Protein AF-A0A816MFI5-F1 (afdb_monomer_lite)

Structure (mmCIF, N/CA/C/O backbone):
data_AF-A0A816MFI5-F1
#
_entry.id   AF-A0A816MFI5-F1
#
loop_
_atom_site.group_PDB
_atom_site.id
_atom_site.type_symbol
_atom_site.label_atom_id
_atom_site.label_alt_id
_atom_site.label_comp_id
_atom_site.label_asym_id
_atom_site.label_entity_id
_atom_site.label_seq_id
_atom_site.pdbx_PDB_ins_code
_atom_site.Cartn_x
_atom_site.Cartn_y
_atom_site.Cartn_z
_atom_site.occupancy
_atom_site.B_iso_or_equiv
_atom_site.auth_seq_id
_atom_site.auth_comp_id
_atom_site.auth_asym_id
_atom_site.auth_atom_id
_atom_site.pdbx_PDB_model_num
ATOM 1 N N . MET A 1 1 ? 90.403 0.357 -4.038 1.00 41.12 1 MET A N 1
ATOM 2 C CA . MET A 1 1 ? 90.218 0.266 -2.574 1.00 41.12 1 MET A CA 1
ATOM 3 C C . MET A 1 1 ? 88.730 0.112 -2.275 1.00 41.12 1 MET A C 1
ATOM 5 O O . MET A 1 1 ? 87.954 0.895 -2.793 1.00 41.12 1 MET A O 1
ATOM 9 N N . LYS A 1 2 ? 88.390 -0.950 -1.530 1.00 40.03 2 LYS A N 1
ATOM 10 C CA . LYS A 1 2 ? 87.301 -1.154 -0.547 1.00 40.03 2 LYS A CA 1
ATOM 11 C C . LYS A 1 2 ? 86.037 -0.260 -0.597 1.00 40.03 2 LYS A C 1
ATOM 13 O O . LYS A 1 2 ? 86.118 0.941 -0.375 1.00 40.03 2 LYS A O 1
ATOM 18 N N . SER A 1 3 ? 84.874 -0.899 -0.757 1.00 42.81 3 SER A N 1
ATOM 19 C CA . SER A 1 3 ? 83.528 -0.357 -0.488 1.00 42.81 3 SER A CA 1
ATOM 20 C C . SER A 1 3 ? 83.322 -0.038 1.005 1.00 42.81 3 SER A C 1
ATOM 22 O O . SER A 1 3 ? 83.991 -0.637 1.854 1.00 42.81 3 SER A O 1
ATOM 24 N N . PRO A 1 4 ? 82.343 0.824 1.339 1.00 47.81 4 PRO A N 1
ATOM 25 C CA . PRO A 1 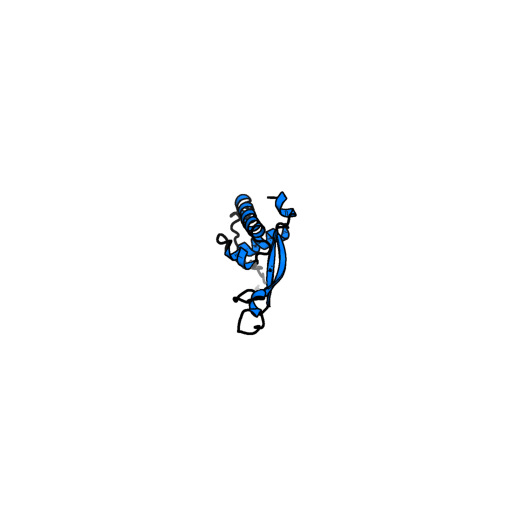4 ? 81.176 0.277 2.033 1.00 47.81 4 PRO A CA 1
ATOM 26 C C . PRO A 1 4 ? 79.827 0.852 1.567 1.00 47.81 4 PRO A C 1
ATOM 28 O O . PRO A 1 4 ? 79.667 2.027 1.256 1.00 47.81 4 PRO A O 1
ATOM 31 N N . SER A 1 5 ? 78.857 -0.053 1.558 1.00 45.56 5 SER A N 1
ATOM 32 C CA . SER A 1 5 ? 77.404 0.118 1.541 1.00 45.56 5 SER A CA 1
ATOM 33 C C . SER A 1 5 ? 76.856 0.608 2.889 1.00 45.56 5 SER A C 1
ATOM 35 O O . SER A 1 5 ? 77.479 0.289 3.900 1.00 45.56 5 SER A O 1
ATOM 37 N N . VAL A 1 6 ? 75.689 1.288 2.869 1.00 35.16 6 VAL A N 1
ATOM 38 C CA . VAL A 1 6 ? 74.643 1.518 3.922 1.00 35.16 6 VAL A CA 1
ATOM 39 C C . VAL A 1 6 ? 73.904 2.827 3.535 1.00 35.16 6 VAL A C 1
ATOM 41 O O . VAL A 1 6 ? 74.581 3.775 3.166 1.00 35.16 6 VAL A O 1
ATOM 44 N N . THR A 1 7 ? 72.582 3.057 3.563 1.00 38.12 7 THR A N 1
ATOM 45 C CA . THR A 1 7 ? 71.357 2.300 3.890 1.00 38.12 7 THR A CA 1
ATOM 46 C C . THR A 1 7 ? 70.132 3.145 3.465 1.00 38.12 7 THR A C 1
ATOM 48 O O . THR A 1 7 ? 70.230 4.361 3.345 1.00 38.12 7 THR A O 1
ATOM 51 N N . PHE A 1 8 ? 68.978 2.479 3.338 1.00 38.38 8 PHE A N 1
ATOM 52 C CA . PHE A 1 8 ? 67.601 2.987 3.482 1.00 38.38 8 PHE A CA 1
ATOM 53 C C . PHE A 1 8 ? 66.984 3.883 2.393 1.00 38.38 8 PHE A C 1
ATOM 55 O O . PHE A 1 8 ? 67.124 5.100 2.376 1.00 38.38 8 PHE A O 1
ATOM 62 N N . GLY A 1 9 ? 66.120 3.261 1.592 1.00 32.56 9 GLY A N 1
ATOM 63 C CA . GLY A 1 9 ? 64.995 3.909 0.925 1.00 32.56 9 GLY A CA 1
ATOM 64 C C . GLY A 1 9 ? 63.811 2.952 0.966 1.00 32.56 9 GLY A C 1
ATOM 65 O O . GLY A 1 9 ? 63.650 2.118 0.081 1.00 32.56 9 GLY A O 1
ATOM 66 N N . MET A 1 10 ? 63.045 3.008 2.053 1.00 39.44 10 MET A N 1
ATOM 67 C CA . MET A 1 10 ? 61.858 2.191 2.293 1.00 39.44 10 MET A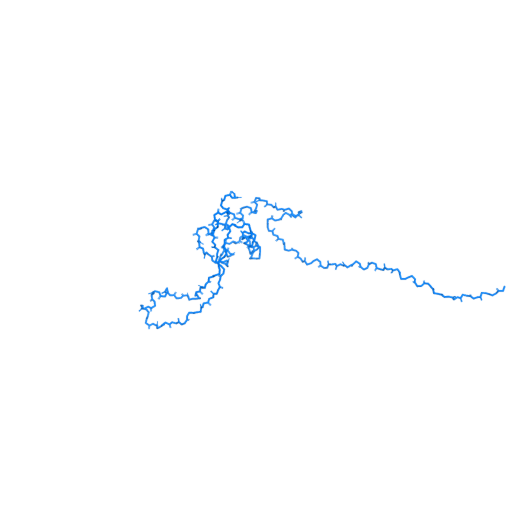 CA 1
ATOM 68 C C . MET A 1 10 ? 60.782 2.569 1.264 1.00 39.44 10 MET A C 1
ATOM 70 O O . MET A 1 10 ? 60.054 3.539 1.455 1.00 39.44 10 MET A O 1
ATOM 74 N N . SER A 1 11 ? 60.697 1.840 0.148 1.00 37.25 11 SER A N 1
ATOM 75 C CA . SER A 1 11 ? 59.515 1.905 -0.715 1.00 37.25 11 SER A CA 1
ATOM 76 C C . SER A 1 11 ? 58.395 1.144 -0.024 1.00 37.25 11 SER A C 1
ATOM 78 O O . SER A 1 11 ? 58.277 -0.071 -0.159 1.00 37.25 11 SER A O 1
ATOM 80 N N . PHE A 1 12 ? 57.563 1.866 0.726 1.00 39.75 12 PHE A N 1
ATOM 81 C CA . PHE A 1 12 ? 56.198 1.420 0.949 1.00 39.75 12 PHE A CA 1
ATOM 82 C C . PHE A 1 12 ? 55.486 1.515 -0.395 1.00 39.75 12 PHE A C 1
ATOM 84 O O . PHE A 1 12 ? 54.975 2.568 -0.774 1.00 39.75 12 PHE A O 1
ATOM 91 N N . GLY A 1 13 ? 55.499 0.407 -1.137 1.00 36.47 13 GLY A N 1
ATOM 92 C CA . GLY A 1 13 ? 54.465 0.155 -2.122 1.00 36.47 13 GLY A CA 1
ATOM 93 C C . GLY A 1 13 ? 53.145 0.278 -1.380 1.00 36.47 13 GLY A C 1
ATOM 94 O O . GLY A 1 13 ? 52.834 -0.550 -0.527 1.00 36.47 13 GLY A O 1
ATOM 95 N N . GLY A 1 14 ? 52.441 1.381 -1.624 1.00 40.47 14 GLY A N 1
ATOM 96 C CA . GLY A 1 14 ? 51.092 1.571 -1.139 1.00 40.47 14 GLY A CA 1
ATOM 97 C C . GLY A 1 14 ? 50.253 0.455 -1.727 1.00 40.47 14 GLY A C 1
ATOM 98 O O . GLY A 1 14 ? 49.821 0.539 -2.874 1.00 40.47 14 GLY A O 1
ATOM 99 N N . GLU A 1 15 ? 50.050 -0.604 -0.945 1.00 42.19 15 GLU A N 1
ATOM 100 C CA . GLU A 1 15 ? 48.909 -1.478 -1.120 1.00 42.19 15 GLU A CA 1
ATOM 101 C C . GLU A 1 15 ? 47.698 -0.553 -1.117 1.00 42.19 15 GLU A C 1
ATOM 103 O O . GLU A 1 15 ? 47.294 -0.016 -0.082 1.00 42.19 15 GLU A O 1
ATOM 108 N N . THR A 1 16 ? 47.149 -0.315 -2.306 1.00 46.28 16 THR A N 1
ATOM 109 C CA . THR A 1 16 ? 45.778 0.149 -2.428 1.00 46.28 16 THR A CA 1
ATOM 110 C C . THR A 1 16 ? 44.960 -0.985 -1.850 1.00 46.28 16 THR A C 1
ATOM 112 O O . THR A 1 16 ? 44.673 -1.973 -2.521 1.00 46.28 16 THR A O 1
ATOM 115 N N . LYS A 1 17 ? 44.699 -0.891 -0.546 1.00 51.22 17 LYS A N 1
ATOM 116 C CA . LYS A 1 17 ? 43.737 -1.736 0.132 1.00 51.22 17 LYS A CA 1
ATOM 117 C C . LYS A 1 17 ? 42.417 -1.353 -0.492 1.00 51.22 17 LYS A C 1
ATOM 119 O O . LYS A 1 17 ? 41.826 -0.339 -0.130 1.00 51.22 17 LYS A O 1
ATOM 124 N N . GLU A 1 18 ? 42.054 -2.111 -1.518 1.00 52.88 18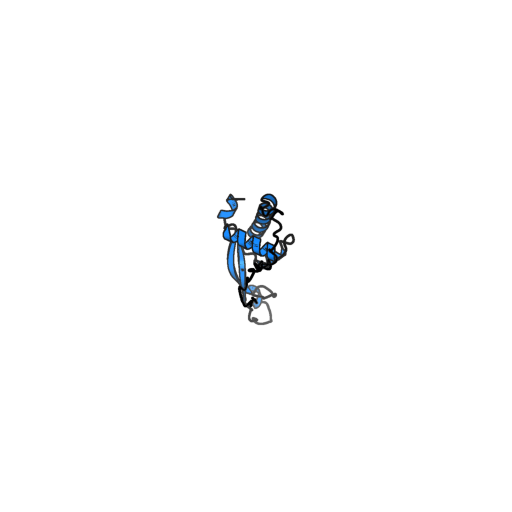 GLU A N 1
ATOM 125 C CA . GLU A 1 18 ? 40.717 -2.166 -2.060 1.00 52.88 18 GLU A CA 1
ATOM 126 C C . GLU A 1 18 ? 39.820 -2.413 -0.852 1.00 52.88 18 GLU A C 1
ATOM 128 O O . GLU A 1 18 ? 39.752 -3.514 -0.299 1.00 52.88 18 GLU A O 1
ATOM 133 N N . SER A 1 19 ? 39.242 -1.326 -0.342 1.00 50.72 19 SER A N 1
ATOM 134 C CA . SER A 1 19 ? 38.212 -1.391 0.665 1.00 50.72 19 SER A CA 1
ATOM 135 C C . SER A 1 19 ? 37.064 -2.075 -0.043 1.00 50.72 19 SER A C 1
ATOM 137 O O . SER A 1 19 ? 36.287 -1.466 -0.777 1.00 50.72 19 SER A O 1
ATOM 139 N N . THR A 1 20 ? 37.019 -3.395 0.110 1.00 50.09 20 THR A N 1
ATOM 140 C CA . THR A 1 20 ? 35.853 -4.180 -0.240 1.00 50.09 20 THR A CA 1
ATOM 141 C C . THR A 1 20 ? 34.767 -3.653 0.681 1.00 50.09 20 THR A C 1
ATOM 143 O O . THR A 1 20 ? 34.649 -4.056 1.834 1.00 50.09 20 THR A O 1
ATOM 146 N N . CYS A 1 21 ? 34.063 -2.628 0.204 1.00 58.53 21 CYS A N 1
ATOM 147 C CA . CYS A 1 21 ? 32.823 -2.157 0.769 1.00 58.53 21 CYS A CA 1
ATOM 148 C C . CYS A 1 21 ? 31.929 -3.383 0.721 1.00 58.53 21 CYS A C 1
ATOM 150 O O . CYS A 1 21 ? 31.498 -3.783 -0.363 1.00 58.53 21 CYS A O 1
ATOM 152 N N . GLU A 1 22 ? 31.781 -4.048 1.866 1.00 60.50 22 GLU A N 1
ATOM 153 C CA . GLU A 1 22 ? 30.823 -5.121 2.055 1.00 60.50 22 GLU A CA 1
ATOM 154 C C . GLU A 1 22 ? 29.478 -4.565 1.593 1.00 60.50 22 GLU A C 1
ATOM 156 O O . GLU A 1 22 ? 28.829 -3.782 2.288 1.00 60.50 22 GLU A O 1
ATOM 161 N N . LYS A 1 23 ? 29.112 -4.872 0.344 1.00 66.19 23 LYS A N 1
ATOM 162 C CA . LYS A 1 23 ? 27.850 -4.443 -0.235 1.00 66.19 23 LYS A CA 1
ATOM 163 C C . LYS A 1 23 ? 26.795 -5.169 0.571 1.00 66.19 23 LYS A C 1
ATOM 165 O O . LYS A 1 23 ? 26.594 -6.370 0.394 1.00 66.19 23 LYS A O 1
ATOM 170 N N . SER A 1 24 ? 26.164 -4.441 1.487 1.00 64.12 24 SER A N 1
ATOM 171 C CA . SER A 1 24 ? 24.983 -4.929 2.174 1.00 64.12 24 SER A CA 1
ATOM 172 C C . SER A 1 24 ? 24.009 -5.453 1.112 1.00 64.12 24 SER A C 1
ATOM 174 O O . SER A 1 24 ? 23.872 -4.834 0.049 1.00 64.12 24 SER A O 1
ATOM 176 N N . PRO A 1 25 ? 23.387 -6.624 1.328 1.00 71.12 25 PRO A N 1
ATOM 177 C CA . PRO A 1 25 ? 22.481 -7.192 0.345 1.00 71.12 25 PRO A CA 1
ATOM 178 C C . PRO A 1 25 ? 21.364 -6.183 0.071 1.00 71.12 25 PRO A C 1
ATOM 180 O O . PRO A 1 25 ? 20.579 -5.842 0.957 1.00 71.12 25 PRO A O 1
ATOM 183 N N . VAL A 1 26 ? 21.337 -5.659 -1.155 1.00 70.31 26 VAL A N 1
ATOM 184 C CA . VAL A 1 26 ? 20.335 -4.679 -1.569 1.00 70.31 26 VAL A CA 1
ATOM 185 C C . VAL A 1 26 ? 19.001 -5.415 -1.711 1.00 70.31 26 VAL A C 1
ATOM 187 O O . VAL A 1 26 ? 18.953 -6.441 -2.394 1.00 70.31 26 VAL A O 1
ATOM 190 N N . PRO A 1 27 ? 17.913 -4.930 -1.088 1.00 75.81 27 PRO A N 1
ATOM 191 C CA . PRO A 1 27 ? 16.602 -5.541 -1.248 1.00 75.81 27 PRO A CA 1
ATOM 192 C C . PRO A 1 27 ? 16.181 -5.549 -2.722 1.00 75.81 27 PRO A C 1
ATOM 194 O O . PRO A 1 27 ? 16.133 -4.499 -3.363 1.00 75.81 27 PRO A O 1
ATOM 197 N N . ILE A 1 28 ? 15.850 -6.730 -3.249 1.00 85.19 28 ILE A N 1
ATOM 198 C CA . ILE A 1 28 ? 15.293 -6.884 -4.596 1.00 85.19 28 ILE A CA 1
ATOM 199 C C . ILE A 1 28 ? 13.779 -6.693 -4.503 1.00 85.19 28 ILE A C 1
ATOM 201 O O . ILE A 1 28 ? 13.100 -7.396 -3.750 1.00 85.19 28 ILE A O 1
ATOM 205 N N . TYR A 1 29 ? 13.244 -5.743 -5.267 1.00 92.62 29 TYR A N 1
ATOM 206 C CA . TYR A 1 29 ? 11.804 -5.516 -5.350 1.00 92.62 29 TYR A CA 1
ATOM 207 C C . TYR A 1 29 ? 11.215 -6.197 -6.593 1.00 92.62 29 TYR A C 1
ATOM 209 O O . TYR A 1 29 ? 11.813 -6.093 -7.662 1.00 92.62 29 TYR A O 1
ATOM 217 N N . PRO A 1 30 ? 10.024 -6.825 -6.510 1.00 93.00 30 PRO A N 1
ATOM 218 C CA . PRO A 1 30 ? 9.428 -7.553 -7.640 1.00 93.00 30 PRO A CA 1
ATOM 219 C C . PRO A 1 30 ? 9.123 -6.713 -8.889 1.00 93.00 30 PRO A C 1
ATOM 221 O O . PRO A 1 30 ? 8.922 -7.261 -9.966 1.00 93.00 30 PRO A O 1
ATOM 224 N N . TRP A 1 31 ? 9.067 -5.386 -8.755 1.00 95.19 31 TRP A N 1
ATOM 225 C CA . TRP A 1 31 ? 8.842 -4.447 -9.857 1.00 95.19 31 TRP A CA 1
ATOM 226 C C . TRP A 1 31 ? 10.137 -3.841 -10.421 1.00 95.19 31 TRP A C 1
ATOM 228 O O . TRP A 1 31 ? 10.071 -2.892 -11.201 1.00 95.19 31 TRP A O 1
ATOM 238 N N . VAL A 1 32 ? 11.308 -4.345 -10.024 1.00 94.75 32 VAL A N 1
ATOM 239 C CA . VAL A 1 32 ? 12.618 -3.895 -10.514 1.00 94.75 32 VAL A CA 1
ATOM 240 C C . VAL A 1 32 ? 13.235 -4.992 -11.384 1.00 94.75 32 VAL A C 1
ATOM 242 O O . VAL A 1 32 ? 13.316 -6.149 -10.977 1.00 94.75 32 VAL A O 1
ATOM 245 N N . ASN A 1 33 ? 13.646 -4.626 -12.596 1.00 94.31 33 ASN A N 1
ATOM 246 C CA . ASN A 1 33 ? 14.314 -5.507 -13.549 1.00 94.31 33 ASN A CA 1
ATOM 247 C C . ASN A 1 33 ? 15.773 -5.776 -13.136 1.00 94.31 33 ASN A C 1
ATOM 249 O O . ASN A 1 33 ? 16.339 -5.089 -12.286 1.00 94.31 33 ASN A O 1
ATOM 253 N N . ALA A 1 34 ? 16.414 -6.757 -13.779 1.00 90.75 34 ALA A N 1
ATOM 254 C CA . ALA A 1 34 ? 17.803 -7.130 -13.490 1.00 90.75 34 ALA A CA 1
ATOM 255 C C . ALA A 1 34 ? 18.821 -6.004 -13.762 1.00 90.75 34 ALA A C 1
ATOM 257 O O . ALA A 1 34 ? 19.880 -5.970 -13.142 1.00 90.75 34 ALA A O 1
ATOM 258 N N . ASP A 1 35 ? 18.495 -5.078 -14.665 1.00 91.94 35 ASP A N 1
ATOM 259 C CA . ASP A 1 35 ? 19.295 -3.889 -14.980 1.00 91.94 35 ASP A CA 1
ATOM 260 C C . ASP A 1 35 ? 19.026 -2.704 -14.029 1.00 91.94 35 ASP A C 1
ATOM 262 O O . ASP A 1 35 ? 19.611 -1.635 -14.187 1.00 91.94 35 ASP A O 1
ATOM 266 N N . GLY A 1 36 ? 18.139 -2.878 -13.041 1.00 90.62 36 GLY A N 1
ATOM 267 C CA . GLY A 1 36 ? 17.737 -1.845 -12.088 1.00 90.62 36 GLY A CA 1
ATOM 268 C C . GLY A 1 36 ? 16.617 -0.922 -12.578 1.00 90.62 36 GLY A C 1
ATOM 269 O O . GLY A 1 36 ? 16.169 -0.064 -11.816 1.00 90.62 36 GLY A O 1
ATOM 270 N N . SER A 1 37 ? 16.130 -1.086 -13.812 1.00 94.25 37 SER A N 1
ATOM 271 C CA . SER A 1 37 ? 14.993 -0.312 -14.320 1.00 94.25 37 SER A CA 1
ATOM 272 C C . SER A 1 37 ? 13.671 -0.745 -13.669 1.00 94.25 37 SER A C 1
ATOM 274 O O . SER A 1 37 ? 13.520 -1.877 -13.207 1.00 94.25 37 SER A O 1
ATOM 276 N N . ILE A 1 38 ? 12.683 0.154 -13.621 1.00 94.88 38 ILE A N 1
ATOM 277 C CA . ILE A 1 38 ? 11.351 -0.169 -13.089 1.00 94.88 38 ILE A CA 1
ATOM 278 C C . ILE A 1 38 ? 10.517 -0.840 -14.180 1.00 94.88 38 ILE A C 1
ATOM 280 O O . ILE A 1 38 ? 10.277 -0.267 -15.244 1.00 94.88 38 ILE A O 1
ATOM 284 N N . ASN A 1 39 ? 9.986 -2.023 -13.883 1.00 96.69 39 ASN A N 1
ATOM 285 C CA . ASN A 1 39 ? 8.942 -2.633 -14.686 1.00 96.69 39 ASN A CA 1
ATOM 286 C C . ASN A 1 39 ? 7.607 -1.930 -14.408 1.00 96.69 39 ASN A C 1
ATOM 288 O O . ASN A 1 39 ? 6.891 -2.264 -13.461 1.00 96.69 39 ASN A O 1
ATOM 292 N N . LYS A 1 40 ? 7.271 -0.949 -15.252 1.00 95.31 40 LYS A N 1
ATOM 293 C CA . LYS A 1 40 ? 6.067 -0.121 -15.093 1.00 95.31 40 LYS A CA 1
ATOM 294 C C . LYS A 1 40 ? 4.773 -0.940 -15.076 1.00 95.31 40 LYS A C 1
ATOM 296 O O . LYS A 1 40 ? 3.870 -0.622 -14.316 1.00 95.31 40 LYS A O 1
ATOM 301 N N . VAL A 1 41 ? 4.687 -2.015 -15.863 1.00 96.00 41 VAL A N 1
ATOM 302 C CA . VAL A 1 41 ? 3.482 -2.862 -15.922 1.00 96.00 41 VAL A CA 1
ATOM 303 C C . VAL A 1 41 ? 3.241 -3.551 -14.579 1.00 96.00 41 VAL A C 1
ATOM 305 O O . VAL A 1 41 ? 2.129 -3.502 -14.052 1.00 96.00 41 VAL A O 1
ATOM 308 N N . VAL A 1 42 ? 4.288 -4.150 -14.003 1.00 96.38 42 VAL A N 1
ATOM 309 C CA . VAL A 1 42 ? 4.209 -4.804 -12.688 1.00 96.38 42 VAL A CA 1
ATOM 310 C C . VAL A 1 42 ? 3.948 -3.774 -11.594 1.00 96.38 42 VAL A C 1
ATOM 312 O O . VAL A 1 42 ? 3.058 -3.975 -10.769 1.00 96.38 42 VAL A O 1
ATOM 315 N N . PHE A 1 43 ? 4.679 -2.656 -11.605 1.00 96.00 43 PHE A N 1
ATOM 316 C CA . PHE A 1 43 ? 4.515 -1.589 -10.621 1.00 96.00 43 PHE A CA 1
ATOM 317 C C . PHE A 1 43 ? 3.087 -1.031 -10.614 1.00 96.00 43 PHE A C 1
ATOM 319 O O . PHE A 1 43 ? 2.423 -1.068 -9.579 1.00 96.00 43 PHE A O 1
ATOM 326 N N . ASP A 1 44 ? 2.572 -0.600 -11.768 1.00 95.12 44 ASP A N 1
ATOM 327 C CA . ASP A 1 44 ? 1.224 -0.037 -11.874 1.00 95.12 44 ASP A CA 1
ATOM 328 C C . ASP A 1 44 ? 0.153 -1.073 -11.491 1.00 95.12 44 ASP A C 1
ATOM 330 O O . ASP A 1 44 ? -0.847 -0.735 -10.859 1.00 95.12 44 ASP A O 1
ATOM 334 N N . GLY A 1 45 ? 0.346 -2.349 -11.847 1.00 96.06 45 GLY A N 1
ATOM 335 C CA . GLY A 1 45 ? -0.553 -3.436 -11.451 1.00 96.06 45 GLY A CA 1
ATOM 336 C C . GLY A 1 45 ? -0.645 -3.601 -9.931 1.00 96.06 45 GLY A C 1
ATOM 337 O O . GLY A 1 45 ? -1.745 -3.703 -9.380 1.00 96.06 45 GLY A O 1
ATOM 338 N N . LEU A 1 46 ? 0.498 -3.558 -9.241 1.00 96.94 46 LEU A N 1
ATOM 339 C CA . LEU A 1 46 ? 0.557 -3.611 -7.780 1.00 96.94 46 LEU A CA 1
ATOM 340 C C . LEU A 1 46 ? -0.086 -2.373 -7.140 1.00 96.94 46 LEU A C 1
ATOM 342 O O . LEU A 1 46 ? -0.879 -2.516 -6.209 1.00 96.94 46 LEU A O 1
ATOM 346 N N . VAL A 1 47 ? 0.193 -1.174 -7.666 1.00 96.06 47 VAL A N 1
ATOM 347 C CA . VAL A 1 47 ? -0.410 0.079 -7.183 1.00 96.06 47 VAL A CA 1
ATOM 348 C C . VAL A 1 47 ? -1.932 0.040 -7.323 1.00 96.06 47 VAL A C 1
ATOM 350 O O . VAL A 1 47 ? -2.636 0.333 -6.356 1.00 96.06 47 VAL A O 1
ATOM 353 N N . ARG A 1 48 ? -2.462 -0.377 -8.483 1.00 95.38 48 ARG A N 1
ATOM 354 C CA . ARG A 1 48 ? -3.915 -0.500 -8.704 1.00 95.38 48 ARG A CA 1
ATOM 355 C C . ARG A 1 48 ? -4.557 -1.504 -7.750 1.00 95.38 48 ARG A C 1
ATOM 357 O O . ARG A 1 48 ? -5.623 -1.209 -7.215 1.00 95.38 48 ARG A O 1
ATOM 364 N N . ARG A 1 49 ? -3.916 -2.653 -7.495 1.00 95.94 49 ARG A N 1
ATOM 365 C CA . ARG A 1 49 ? -4.424 -3.651 -6.537 1.00 95.94 49 ARG A CA 1
ATOM 366 C C . ARG A 1 49 ? -4.526 -3.065 -5.131 1.00 95.94 49 ARG A C 1
ATOM 368 O O . ARG A 1 49 ? -5.596 -3.118 -4.534 1.00 95.94 49 ARG A O 1
ATOM 375 N N . VAL A 1 50 ? -3.447 -2.465 -4.627 1.00 96.12 50 VAL A N 1
ATOM 376 C CA . VAL A 1 50 ? -3.436 -1.845 -3.294 1.00 96.12 50 VAL A CA 1
ATOM 377 C C . VAL A 1 50 ? -4.467 -0.724 -3.203 1.00 96.12 50 VAL A C 1
ATOM 379 O O . VAL A 1 50 ? -5.252 -0.684 -2.255 1.00 96.12 50 VAL A O 1
ATOM 382 N N . LEU A 1 51 ? -4.490 0.181 -4.185 1.00 95.44 51 LEU A N 1
ATOM 383 C CA . LEU A 1 51 ? -5.415 1.308 -4.184 1.00 95.44 51 LEU A CA 1
ATOM 384 C C . LEU A 1 51 ? -6.870 0.828 -4.216 1.00 95.44 51 LEU A C 1
ATOM 386 O O . LEU A 1 51 ? -7.685 1.333 -3.449 1.00 95.44 51 LEU A O 1
ATOM 390 N N . GLY A 1 52 ? -7.177 -0.184 -5.031 1.00 94.88 52 GLY A N 1
ATOM 391 C CA . GLY A 1 52 ? -8.489 -0.826 -5.074 1.00 94.88 52 GLY A CA 1
ATOM 392 C C . GLY A 1 52 ? -8.911 -1.384 -3.713 1.00 94.88 52 GLY A C 1
ATOM 393 O O . GLY A 1 52 ? -10.016 -1.094 -3.257 1.00 94.88 52 GLY A O 1
ATOM 394 N N . THR A 1 53 ? -8.019 -2.093 -3.016 1.00 96.25 53 THR A N 1
ATOM 395 C CA . THR A 1 53 ? -8.277 -2.608 -1.659 1.00 96.25 53 THR A CA 1
ATOM 396 C C . THR A 1 53 ? -8.580 -1.485 -0.666 1.00 96.25 53 THR A C 1
ATOM 398 O O . THR A 1 53 ? -9.546 -1.578 0.093 1.00 96.25 53 THR A O 1
ATOM 401 N N . VAL A 1 54 ? -7.790 -0.406 -0.687 1.00 96.44 54 VAL A N 1
ATOM 402 C CA . VAL A 1 54 ? -7.982 0.760 0.193 1.00 96.44 54 VAL A CA 1
ATOM 403 C C . VAL A 1 54 ? -9.282 1.502 -0.128 1.00 96.44 54 VAL A C 1
ATOM 405 O O . VAL A 1 54 ? -9.946 2.000 0.778 1.00 96.44 54 VAL A O 1
ATOM 408 N N . MET A 1 55 ? -9.670 1.584 -1.402 1.00 94.94 55 MET A N 1
ATOM 409 C CA . MET A 1 55 ? -10.931 2.205 -1.816 1.00 94.94 55 MET A CA 1
ATOM 410 C C . MET A 1 55 ? -12.151 1.389 -1.382 1.00 94.94 55 MET A C 1
ATOM 412 O O . MET A 1 55 ? -13.153 1.972 -0.979 1.00 94.94 55 MET A O 1
ATOM 416 N N . GLN A 1 56 ? -12.066 0.058 -1.440 1.00 95.38 56 GLN A N 1
ATOM 417 C CA . GLN A 1 56 ? -13.131 -0.836 -0.973 1.00 95.38 56 GLN A CA 1
ATOM 418 C C . GLN A 1 56 ? -13.234 -0.868 0.557 1.00 95.38 56 GLN A C 1
ATOM 420 O O . GLN A 1 56 ? -14.322 -1.065 1.089 1.00 95.38 56 GLN A O 1
ATOM 425 N N . ASN A 1 57 ? -12.122 -0.631 1.261 1.00 96.31 57 ASN A N 1
ATOM 426 C CA . ASN A 1 57 ? -12.043 -0.659 2.720 1.00 96.31 57 ASN A CA 1
ATOM 427 C C . ASN A 1 57 ? -11.397 0.634 3.255 1.00 96.31 57 ASN A C 1
ATOM 429 O O . ASN A 1 57 ? -10.231 0.623 3.663 1.00 96.31 57 ASN A O 1
ATOM 433 N N . PRO A 1 58 ? -12.112 1.776 3.253 1.00 94.81 58 PRO A N 1
ATOM 434 C CA . PRO A 1 58 ? -11.553 3.036 3.728 1.00 94.81 58 PRO A CA 1
ATOM 435 C C . PRO A 1 58 ? -11.108 2.938 5.188 1.00 94.81 58 PRO A C 1
ATOM 437 O O . PRO A 1 58 ? -11.885 2.560 6.063 1.00 94.81 58 PRO A O 1
ATOM 440 N N . GLY A 1 59 ? -9.860 3.314 5.467 1.00 95.00 59 GLY A N 1
ATOM 441 C CA . GLY A 1 59 ? -9.297 3.191 6.806 1.00 95.00 59 GLY A CA 1
ATOM 442 C C . GLY A 1 59 ? -8.896 1.763 7.164 1.00 95.00 59 GLY A C 1
ATOM 443 O O . GLY A 1 59 ? -8.828 1.445 8.345 1.00 95.00 59 GLY A O 1
ATOM 444 N N . ILE A 1 60 ? -8.622 0.897 6.191 1.00 95.94 60 ILE A N 1
ATOM 445 C CA . ILE A 1 60 ? -7.977 -0.395 6.442 1.00 95.94 60 ILE A CA 1
ATOM 446 C C . ILE A 1 60 ? -6.580 -0.184 7.075 1.00 95.94 60 ILE A C 1
ATOM 448 O O . ILE A 1 60 ? -5.847 0.723 6.651 1.00 95.94 60 ILE A O 1
ATOM 452 N N . PRO A 1 61 ? -6.197 -0.949 8.117 1.00 95.56 61 PRO A N 1
ATOM 453 C CA . PRO A 1 61 ? -4.879 -0.815 8.730 1.00 95.56 61 PRO A CA 1
ATOM 454 C C . PRO A 1 61 ? -3.775 -1.375 7.823 1.00 95.56 61 PRO A C 1
ATOM 456 O O . PRO A 1 61 ? -3.995 -2.319 7.068 1.00 95.56 61 PRO A O 1
ATOM 459 N N . GLU A 1 62 ? -2.572 -0.806 7.923 1.00 96.06 62 GLU A N 1
ATOM 460 C CA . GLU A 1 62 ? -1.409 -1.170 7.097 1.00 96.06 62 GLU A CA 1
ATOM 461 C C . GLU A 1 62 ? -1.106 -2.674 7.132 1.00 96.06 62 GLU A C 1
ATOM 463 O O . GLU A 1 62 ? -0.919 -3.289 6.083 1.00 96.06 62 GLU A O 1
ATOM 468 N N . ASP A 1 63 ? -1.134 -3.272 8.325 1.00 94.56 63 ASP A N 1
ATOM 469 C CA . ASP A 1 63 ? -0.876 -4.702 8.521 1.00 94.56 63 ASP A CA 1
ATOM 470 C C . ASP A 1 63 ? -1.886 -5.585 7.774 1.00 94.56 63 ASP A C 1
ATOM 472 O O . ASP A 1 63 ? -1.517 -6.623 7.232 1.00 94.56 63 ASP A O 1
ATOM 476 N N . GLU A 1 64 ? -3.148 -5.156 7.685 1.00 95.50 64 GLU A N 1
ATOM 477 C CA . GLU A 1 64 ? -4.181 -5.909 6.970 1.00 95.50 64 GLU A CA 1
ATOM 478 C C . GLU A 1 64 ? -3.981 -5.828 5.455 1.00 95.50 64 GLU A C 1
ATOM 480 O O . GLU A 1 64 ? -4.122 -6.831 4.760 1.00 95.50 64 GLU A O 1
ATOM 485 N N . ILE A 1 65 ? -3.562 -4.671 4.928 1.00 96.56 65 ILE A N 1
ATOM 486 C CA . ILE A 1 65 ? -3.178 -4.572 3.511 1.00 96.56 65 ILE A CA 1
ATOM 487 C C . ILE A 1 65 ? -2.010 -5.510 3.213 1.00 96.56 65 ILE A C 1
ATOM 489 O O . ILE A 1 65 ? -2.032 -6.198 2.196 1.00 96.56 65 ILE A O 1
ATOM 493 N N . ILE A 1 66 ? -1.000 -5.541 4.087 1.00 96.38 66 ILE A N 1
ATOM 494 C CA . ILE A 1 66 ? 0.165 -6.417 3.929 1.00 96.38 66 ILE A CA 1
ATOM 495 C C . ILE A 1 66 ? -0.267 -7.888 3.881 1.00 96.38 66 ILE A C 1
ATOM 497 O O . ILE A 1 66 ? 0.233 -8.631 3.042 1.00 96.38 66 ILE A O 1
ATOM 501 N N . ASN A 1 67 ? -1.227 -8.291 4.717 1.00 95.31 67 ASN A N 1
ATOM 502 C CA . ASN A 1 67 ? -1.775 -9.649 4.708 1.00 95.31 67 ASN A CA 1
ATOM 503 C C . ASN A 1 67 ? -2.576 -9.961 3.429 1.00 95.31 67 ASN A C 1
ATOM 505 O O . ASN A 1 67 ? -2.505 -11.077 2.921 1.00 95.31 67 ASN A O 1
ATOM 509 N N . LEU A 1 68 ? -3.317 -8.987 2.888 1.00 95.56 68 LEU A N 1
ATOM 510 C CA . LEU A 1 68 ? -4.090 -9.131 1.642 1.00 95.56 68 LEU A CA 1
ATOM 511 C C . LEU A 1 68 ? -3.221 -9.068 0.367 1.00 95.56 68 LEU A C 1
ATOM 513 O O . LEU A 1 68 ? -3.649 -9.491 -0.714 1.00 95.56 68 LEU A O 1
ATOM 517 N N . MET A 1 69 ? -2.006 -8.525 0.470 1.00 94.62 69 MET A N 1
ATOM 518 C CA . MET A 1 69 ? -1.010 -8.441 -0.604 1.00 94.62 69 MET A CA 1
ATOM 519 C C . MET A 1 69 ? -0.091 -9.670 -0.621 1.00 94.62 69 MET A 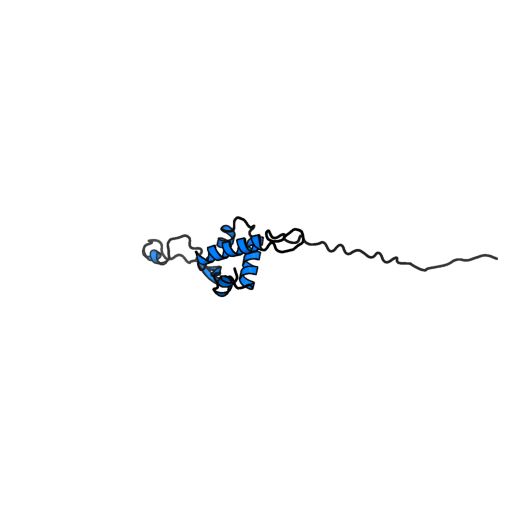C 1
ATOM 521 O O . MET A 1 69 ? 1.129 -9.544 -0.665 1.00 94.62 69 MET A O 1
ATOM 525 N N . ASP A 1 70 ? -0.694 -10.857 -0.651 1.00 89.38 70 ASP A N 1
ATOM 526 C CA . ASP A 1 70 ? -0.047 -12.179 -0.650 1.00 89.38 70 ASP A CA 1
ATOM 527 C C . ASP A 1 70 ? 1.041 -12.394 -1.723 1.00 89.38 70 ASP A C 1
ATOM 529 O O . ASP A 1 70 ? 1.976 -13.166 -1.521 1.00 89.38 70 ASP A O 1
ATOM 533 N N . VAL A 1 71 ? 0.956 -11.686 -2.852 1.00 91.12 71 VAL A N 1
ATOM 534 C CA . VAL A 1 71 ? 1.962 -11.716 -3.931 1.00 91.12 71 VAL A CA 1
ATOM 535 C C . VAL A 1 71 ? 3.285 -11.026 -3.570 1.00 91.12 71 VAL A C 1
ATOM 537 O O . VAL A 1 71 ? 4.286 -11.223 -4.259 1.00 91.12 71 VAL A O 1
ATOM 540 N N . LEU A 1 72 ? 3.307 -10.194 -2.525 1.00 93.88 72 LEU A N 1
ATOM 541 C CA . LEU A 1 72 ? 4.502 -9.510 -2.037 1.00 93.88 72 LEU A CA 1
ATOM 542 C C . LEU A 1 72 ? 4.879 -10.038 -0.656 1.00 93.88 72 LEU A C 1
ATOM 544 O O . LEU A 1 72 ? 4.034 -10.247 0.208 1.00 93.88 72 LEU A O 1
ATOM 548 N N . ASN A 1 73 ? 6.180 -10.147 -0.393 1.00 93.44 73 ASN A N 1
ATOM 549 C CA . ASN A 1 73 ? 6.612 -10.297 0.991 1.00 93.44 73 ASN A CA 1
ATOM 550 C C . ASN A 1 73 ? 6.284 -9.009 1.789 1.00 93.44 73 ASN A C 1
ATOM 552 O O . ASN A 1 73 ? 6.232 -7.914 1.208 1.00 93.44 73 ASN A O 1
ATOM 556 N N . PRO A 1 74 ? 6.143 -9.099 3.124 1.00 95.12 74 PRO A N 1
ATOM 557 C CA . PRO A 1 74 ? 5.771 -7.954 3.951 1.00 95.12 74 PRO A CA 1
ATOM 558 C C . PRO A 1 74 ? 6.678 -6.726 3.814 1.00 95.12 74 PRO A C 1
ATOM 560 O O . PRO A 1 74 ? 6.196 -5.598 3.883 1.00 95.12 74 PRO A O 1
ATOM 563 N N . GLN A 1 75 ? 7.985 -6.911 3.599 1.00 94.00 75 GLN A N 1
ATOM 564 C CA . GLN A 1 75 ? 8.925 -5.791 3.474 1.00 94.00 75 GLN A CA 1
ATOM 565 C C . GLN A 1 75 ? 8.762 -5.062 2.139 1.00 94.00 75 GLN A C 1
ATOM 567 O O . GLN A 1 75 ? 8.697 -3.834 2.105 1.00 94.00 75 GLN A O 1
ATOM 572 N N . SER A 1 76 ? 8.627 -5.805 1.039 1.00 95.06 76 SER A N 1
ATOM 573 C CA . SER A 1 76 ? 8.333 -5.231 -0.272 1.00 95.06 76 SER A CA 1
ATOM 574 C C . SER A 1 76 ? 6.965 -4.547 -0.282 1.00 95.06 76 SER A C 1
ATOM 576 O O . SER A 1 76 ? 6.847 -3.456 -0.831 1.00 95.06 76 SER A O 1
ATOM 578 N N . CYS A 1 77 ? 5.950 -5.114 0.381 1.00 96.25 77 CYS A N 1
ATOM 579 C CA . CYS A 1 77 ? 4.647 -4.461 0.503 1.00 96.25 77 CYS A CA 1
ATOM 580 C C . CYS A 1 77 ? 4.743 -3.134 1.271 1.00 96.25 77 CYS A C 1
ATOM 582 O O . CYS A 1 77 ? 4.242 -2.118 0.793 1.00 96.25 77 CYS A O 1
ATOM 584 N N . ARG A 1 78 ? 5.450 -3.095 2.411 1.00 96.06 78 ARG A N 1
ATOM 585 C CA . ARG A 1 78 ? 5.702 -1.836 3.140 1.00 96.06 78 ARG A CA 1
ATOM 586 C C . ARG A 1 78 ? 6.397 -0.802 2.266 1.00 96.06 78 ARG A C 1
ATOM 588 O O . ARG A 1 78 ? 6.010 0.365 2.284 1.00 96.06 78 ARG A O 1
ATOM 595 N N . LYS A 1 79 ? 7.382 -1.221 1.463 1.00 96.31 79 LYS A N 1
ATOM 596 C CA . LYS A 1 79 ? 8.052 -0.300 0.543 1.00 96.31 79 LYS A CA 1
ATOM 597 C C . LYS A 1 79 ? 7.097 0.255 -0.508 1.00 96.31 79 LYS A C 1
ATOM 599 O O . LYS A 1 79 ? 7.117 1.455 -0.762 1.00 96.31 79 LYS A O 1
ATOM 604 N N . LEU A 1 80 ? 6.247 -0.586 -1.092 1.00 96.75 80 LEU A N 1
ATOM 605 C CA . LEU A 1 80 ? 5.237 -0.141 -2.049 1.00 96.75 80 LEU A CA 1
ATOM 606 C C . LEU A 1 80 ? 4.278 0.879 -1.418 1.00 96.75 80 LEU A C 1
ATOM 608 O O . LEU A 1 80 ? 4.019 1.921 -2.012 1.00 96.75 80 LEU A O 1
ATOM 612 N N . LEU A 1 81 ? 3.802 0.623 -0.197 1.00 96.88 81 LEU A N 1
ATOM 613 C CA . LEU A 1 81 ? 2.931 1.548 0.536 1.00 96.88 81 LEU A CA 1
ATOM 614 C C . LEU A 1 81 ? 3.622 2.878 0.846 1.00 96.88 81 LEU A C 1
ATOM 616 O O . LEU A 1 81 ? 3.000 3.938 0.754 1.00 96.88 81 LEU A O 1
ATOM 620 N N . GLU A 1 82 ? 4.914 2.841 1.172 1.00 96.62 82 GLU A N 1
ATOM 621 C CA . GLU A 1 82 ? 5.723 4.044 1.346 1.00 96.62 82 GLU A CA 1
ATOM 622 C C . GLU A 1 82 ? 5.788 4.865 0.052 1.00 96.62 82 GLU A C 1
ATOM 624 O O . GLU A 1 82 ? 5.522 6.067 0.097 1.00 96.62 82 GLU A O 1
ATOM 629 N N . LEU A 1 83 ? 6.082 4.227 -1.087 1.00 95.75 83 LEU A N 1
ATOM 630 C CA . LEU A 1 83 ? 6.105 4.882 -2.400 1.00 95.75 83 LEU A CA 1
ATOM 631 C C . LEU A 1 83 ? 4.736 5.482 -2.737 1.00 95.75 83 LEU A C 1
ATOM 633 O O . LEU A 1 83 ? 4.638 6.661 -3.060 1.00 95.75 83 LEU A O 1
ATOM 637 N N . MET A 1 84 ? 3.658 4.720 -2.544 1.00 95.75 84 MET A N 1
ATOM 638 C CA . MET A 1 84 ? 2.296 5.188 -2.803 1.00 95.75 84 MET A CA 1
ATOM 639 C C . MET A 1 84 ? 1.889 6.379 -1.926 1.00 95.75 84 MET A C 1
ATOM 641 O O . MET A 1 84 ? 1.130 7.245 -2.363 1.00 95.75 84 MET A O 1
ATOM 645 N N . ARG A 1 85 ? 2.372 6.434 -0.680 1.00 95.19 85 ARG A N 1
ATOM 646 C CA . ARG A 1 85 ? 2.168 7.578 0.218 1.00 95.19 85 ARG A CA 1
ATOM 647 C C . ARG A 1 85 ? 2.928 8.808 -0.274 1.00 95.19 85 ARG A C 1
ATOM 649 O O . ARG A 1 85 ? 2.371 9.902 -0.233 1.00 95.19 85 ARG A O 1
ATOM 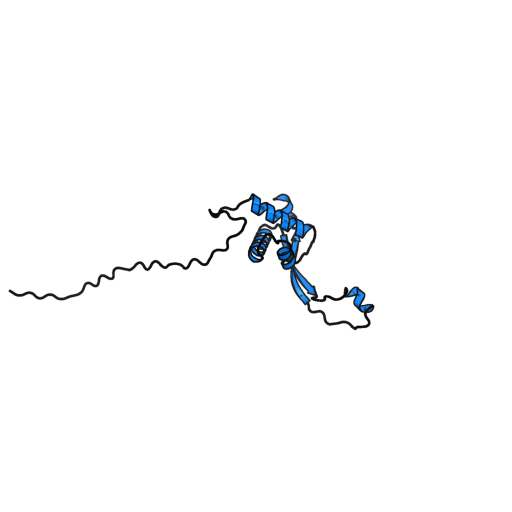656 N N . LEU A 1 86 ? 4.183 8.638 -0.694 1.00 94.75 86 LEU A N 1
ATOM 657 C CA . LEU A 1 86 ? 5.023 9.727 -1.206 1.00 94.75 86 LEU A CA 1
ATOM 658 C C . LEU A 1 86 ? 4.439 10.326 -2.489 1.00 94.75 86 LEU A C 1
ATOM 660 O O . LEU A 1 86 ? 4.308 11.544 -2.581 1.00 94.75 86 LEU A O 1
ATOM 664 N N . ASP A 1 87 ? 3.981 9.473 -3.403 1.00 92.38 87 ASP A N 1
ATOM 665 C CA . ASP A 1 87 ? 3.330 9.881 -4.654 1.00 92.38 87 ASP A CA 1
ATOM 666 C C . ASP A 1 87 ? 1.883 10.363 -4.445 1.00 92.38 87 ASP A C 1
ATOM 668 O O . ASP A 1 87 ? 1.218 10.843 -5.361 1.00 92.38 87 ASP A O 1
ATOM 672 N N . GLY A 1 88 ? 1.370 10.268 -3.215 1.00 92.94 88 GLY A N 1
ATOM 673 C CA . GLY A 1 88 ? 0.076 10.817 -2.841 1.00 92.94 88 GLY A CA 1
ATOM 674 C C . GLY A 1 88 ? -1.126 10.009 -3.324 1.00 92.94 88 GLY A C 1
ATOM 675 O O . GLY A 1 88 ? -2.228 10.560 -3.322 1.00 92.94 88 GLY A O 1
ATOM 676 N N . TYR A 1 89 ? -0.960 8.730 -3.673 1.00 93.31 89 TYR A N 1
ATOM 677 C CA . TYR A 1 89 ? -2.065 7.796 -3.937 1.00 93.31 89 TYR A CA 1
ATOM 678 C C . TYR A 1 89 ? -2.883 7.499 -2.682 1.00 93.31 89 TYR A C 1
ATOM 680 O O . TYR A 1 89 ? -4.108 7.375 -2.736 1.00 93.31 89 TYR A O 1
ATOM 688 N N . VAL A 1 90 ? -2.208 7.416 -1.535 1.00 94.81 90 VAL A N 1
ATOM 689 C CA . VAL A 1 90 ? -2.817 7.087 -0.245 1.00 94.81 90 VAL A CA 1
ATOM 690 C C . VAL A 1 90 ? -2.412 8.090 0.827 1.00 94.81 90 VAL A C 1
ATOM 692 O O . VAL A 1 90 ? -1.299 8.613 0.847 1.00 94.81 90 VAL A O 1
ATOM 695 N N . LYS A 1 91 ? -3.332 8.356 1.750 1.00 95.00 91 LYS A N 1
ATOM 696 C CA . LYS A 1 91 ? -3.100 9.113 2.979 1.00 95.00 91 LYS A CA 1
ATOM 697 C C . LYS A 1 91 ? -3.044 8.142 4.146 1.00 95.00 91 LYS A C 1
ATOM 699 O O . LYS A 1 91 ? -3.942 7.321 4.307 1.00 95.00 91 LYS A O 1
ATOM 704 N N . VAL A 1 92 ? -2.020 8.285 4.978 1.00 94.81 92 VAL A N 1
ATOM 705 C CA . VAL A 1 92 ? -1.881 7.522 6.220 1.00 94.81 92 VAL A CA 1
ATOM 706 C C . VAL A 1 92 ? -2.357 8.387 7.379 1.00 94.81 92 VAL A C 1
ATOM 708 O O . VAL A 1 92 ? -1.978 9.554 7.482 1.00 94.81 92 VAL A O 1
ATOM 711 N N . ARG A 1 93 ? -3.195 7.822 8.243 1.00 94.81 93 ARG A N 1
ATOM 712 C CA . ARG A 1 93 ? -3.618 8.427 9.506 1.00 94.81 93 ARG A CA 1
ATOM 713 C C . ARG A 1 93 ? -3.339 7.463 10.635 1.00 94.81 93 ARG A C 1
ATOM 715 O O . ARG A 1 93 ? -3.622 6.278 10.520 1.00 94.81 93 ARG A O 1
ATOM 722 N N . GLU A 1 94 ? -2.809 7.980 11.724 1.00 94.56 94 GLU A N 1
ATOM 723 C CA . GLU A 1 94 ? -2.630 7.194 12.930 1.00 94.56 94 GLU A CA 1
ATOM 724 C C . GLU A 1 94 ? -3.931 7.224 13.744 1.00 94.56 94 GLU A C 1
ATOM 726 O O . GLU A 1 94 ? -4.502 8.291 13.974 1.00 94.56 94 GLU A O 1
ATOM 731 N N . MET A 1 95 ? -4.461 6.049 14.083 1.00 92.06 95 MET A N 1
ATOM 732 C CA . MET A 1 95 ? -5.750 5.890 14.755 1.00 92.06 95 MET A CA 1
ATOM 733 C C . MET A 1 95 ? -5.627 4.920 15.924 1.00 92.06 95 MET A C 1
ATOM 735 O O . MET A 1 95 ? -4.946 3.899 15.833 1.00 92.06 95 MET A O 1
ATOM 739 N N . MET A 1 96 ? -6.324 5.233 17.016 1.00 88.50 96 MET A N 1
ATOM 740 C CA . MET A 1 96 ? -6.408 4.359 18.182 1.00 88.50 96 MET A CA 1
ATOM 741 C C . MET A 1 96 ? -7.465 3.285 17.933 1.00 88.50 96 MET A C 1
ATOM 743 O O . MET A 1 96 ? -8.632 3.597 17.699 1.00 88.50 96 MET A O 1
ATOM 747 N N . GLN A 1 97 ? -7.065 2.021 18.006 1.00 82.75 97 GLN A N 1
ATOM 748 C CA . GLN A 1 97 ? -7.956 0.870 17.936 1.00 82.75 97 GLN A CA 1
ATOM 749 C C . GLN A 1 97 ? -7.927 0.092 19.244 1.00 82.75 97 GLN A C 1
ATOM 751 O O . GLN A 1 97 ? -6.876 -0.087 19.854 1.00 82.75 97 GLN A O 1
ATOM 756 N N . THR A 1 98 ? -9.075 -0.432 19.659 1.00 79.81 98 THR A N 1
ATOM 757 C CA . THR A 1 98 ? -9.138 -1.363 20.786 1.00 79.81 98 THR A CA 1
ATOM 758 C C . THR A 1 98 ? -8.666 -2.747 20.339 1.00 79.81 98 THR A C 1
ATOM 760 O O . THR A 1 98 ? -9.154 -3.248 19.329 1.00 79.81 98 THR A O 1
ATOM 763 N N . LYS A 1 99 ? -7.839 -3.437 21.134 1.00 76.38 99 LYS A N 1
ATOM 764 C CA . LYS A 1 99 ? -7.570 -4.887 20.966 1.00 76.38 99 LYS A CA 1
ATOM 765 C C . LYS A 1 99 ? -8.774 -5.778 21.286 1.00 76.38 99 LYS A C 1
ATOM 767 O O . LYS A 1 99 ? -8.647 -6.998 21.330 1.00 76.38 99 LYS A O 1
ATOM 772 N N . PHE A 1 100 ? -9.917 -5.183 21.611 1.00 71.81 100 PHE A N 1
ATOM 773 C CA . PHE A 1 100 ? -11.052 -5.913 22.134 1.00 71.81 100 PHE A CA 1
ATOM 774 C C . PHE A 1 100 ? -11.621 -6.856 21.072 1.00 71.81 100 PHE A C 1
ATOM 776 O O . PHE A 1 100 ? -12.135 -6.412 20.054 1.00 71.81 100 PHE A O 1
ATOM 783 N N . THR A 1 101 ? -11.526 -8.156 21.336 1.00 70.12 101 THR A N 1
ATOM 784 C CA . THR A 1 101 ? -12.081 -9.228 20.497 1.00 70.12 101 THR A CA 1
ATOM 785 C C . THR A 1 101 ? -13.510 -9.610 20.892 1.00 70.12 101 THR A C 1
ATOM 787 O O . THR A 1 101 ? -14.079 -10.541 20.329 1.00 70.12 101 THR A O 1
ATOM 790 N N . GLY A 1 102 ? -14.082 -8.933 21.893 1.00 71.62 102 GLY A N 1
ATOM 791 C CA . GLY A 1 102 ? -15.464 -9.135 22.310 1.00 71.62 102 GLY A CA 1
ATOM 792 C C . GLY A 1 102 ? -16.459 -8.315 21.480 1.00 71.62 102 GLY A C 1
ATOM 793 O O . GLY A 1 102 ? -16.079 -7.652 20.514 1.00 71.62 102 GLY A O 1
ATOM 794 N N . PRO A 1 103 ? -17.748 -8.344 21.851 1.00 73.06 103 PRO A N 1
ATOM 795 C CA . PRO A 1 103 ? -18.784 -7.636 21.111 1.00 73.06 103 PRO A CA 1
ATOM 796 C C . PRO A 1 103 ? -18.574 -6.112 21.143 1.00 73.06 103 PRO A C 1
ATOM 798 O O . PRO A 1 103 ? -17.938 -5.593 22.057 1.00 73.06 103 PRO A O 1
ATOM 801 N N . PRO A 1 104 ? -19.106 -5.359 20.166 1.00 77.25 104 PRO A N 1
ATOM 802 C CA . PRO A 1 104 ? -19.003 -3.904 20.149 1.00 77.25 104 PRO A CA 1
ATOM 803 C C . PRO A 1 104 ? -19.360 -3.291 21.503 1.00 77.25 104 PRO A C 1
ATOM 805 O O . PRO A 1 104 ? -20.307 -3.732 22.151 1.00 77.25 104 PRO A O 1
ATOM 808 N N . SER A 1 105 ? -18.647 -2.242 21.915 1.00 74.25 105 SER A N 1
ATOM 809 C CA . SER A 1 105 ? -18.874 -1.593 23.215 1.00 74.25 105 SER A CA 1
ATOM 810 C C . SER A 1 105 ? -20.311 -1.092 23.401 1.00 74.25 105 SER A C 1
ATOM 812 O O . SER A 1 105 ? -20.782 -1.025 24.533 1.00 74.25 105 SER A O 1
ATOM 814 N N . LEU A 1 106 ? -21.030 -0.819 22.305 1.00 80.38 106 LEU A N 1
ATOM 815 C CA . LEU A 1 106 ? -22.469 -0.523 22.299 1.00 80.38 106 LEU A CA 1
ATOM 816 C C . LEU A 1 106 ? -23.324 -1.642 22.914 1.00 80.38 106 LEU A C 1
ATOM 818 O O . LEU A 1 106 ? -24.376 -1.364 23.478 1.00 80.38 106 LEU A O 1
ATOM 822 N N . LEU A 1 107 ? -22.874 -2.894 22.825 1.00 80.19 107 LEU A N 1
ATOM 823 C CA . LEU A 1 107 ? -23.552 -4.068 23.372 1.00 80.19 107 LEU A CA 1
ATOM 824 C C . LEU A 1 107 ? -23.068 -4.428 24.783 1.00 80.19 107 LEU A C 1
ATOM 826 O O . LEU A 1 107 ? -23.598 -5.364 25.376 1.00 80.19 107 LEU A O 1
ATOM 830 N N . ASN A 1 108 ? -22.094 -3.704 25.352 1.00 75.94 108 ASN A N 1
ATOM 831 C CA . ASN A 1 108 ? -21.584 -4.013 26.692 1.00 75.94 108 ASN A CA 1
ATOM 832 C C . ASN A 1 108 ? -22.669 -3.913 27.771 1.00 75.94 108 ASN A C 1
ATOM 834 O O . ASN A 1 108 ? -22.588 -4.634 28.757 1.00 75.94 108 ASN A O 1
ATOM 838 N N . SER A 1 109 ? -23.686 -3.063 27.592 1.00 76.00 109 SER A N 1
ATOM 839 C CA . SER A 1 109 ? -24.815 -2.957 28.529 1.00 76.00 109 SER A CA 1
ATOM 840 C C . SER A 1 109 ? -25.695 -4.210 28.571 1.00 76.00 109 SER A C 1
ATOM 842 O O . SER A 1 109 ? -26.402 -4.417 29.552 1.00 76.00 109 SER A O 1
ATOM 844 N N . LEU A 1 110 ? -25.649 -5.049 27.529 1.00 80.56 110 LEU A N 1
ATOM 845 C CA . LEU A 1 110 ? -26.382 -6.315 27.454 1.00 80.56 110 LEU A CA 1
ATOM 846 C C . LEU A 1 110 ? -25.605 -7.478 28.081 1.00 80.56 110 LEU A C 1
ATOM 848 O O . LEU A 1 110 ? -26.162 -8.555 28.290 1.00 80.56 110 LEU A O 1
ATOM 852 N N . LEU A 1 111 ? -24.314 -7.289 28.362 1.00 73.50 111 LEU A N 1
ATOM 853 C CA . LEU A 1 111 ? -23.479 -8.312 28.967 1.00 73.50 111 LEU A CA 1
ATOM 854 C C . LEU A 1 111 ? -23.524 -8.207 30.491 1.00 73.50 111 LEU A C 1
ATOM 856 O O . LEU A 1 111 ? -23.274 -7.160 31.076 1.00 73.50 111 LEU A O 1
ATOM 860 N N . ILE A 1 112 ? -23.760 -9.348 31.138 1.00 68.81 112 ILE A N 1
ATOM 861 C CA . ILE A 1 112 ? -23.745 -9.498 32.604 1.00 68.81 112 ILE A CA 1
ATOM 862 C C . ILE A 1 112 ? -22.353 -9.167 33.181 1.00 68.81 112 ILE A C 1
ATOM 864 O O . ILE A 1 112 ? -22.211 -8.789 34.342 1.00 68.81 112 ILE A O 1
ATOM 868 N N . THR A 1 113 ? -21.302 -9.287 32.366 1.00 65.81 113 THR A N 1
ATOM 869 C CA . THR A 1 113 ? -19.940 -8.916 32.746 1.00 65.81 113 THR A CA 1
ATOM 870 C C . THR A 1 113 ? -19.734 -7.410 32.582 1.00 65.81 113 THR A C 1
ATOM 872 O O . THR A 1 113 ? -19.838 -6.899 31.469 1.00 65.81 113 THR A O 1
ATOM 875 N N . GLY A 1 114 ? -19.390 -6.720 33.673 1.00 64.19 114 GLY A N 1
ATOM 876 C CA . GLY A 1 114 ? -19.115 -5.280 33.679 1.00 64.19 114 GLY A CA 1
ATOM 877 C C . GLY A 1 114 ? -17.992 -4.835 32.721 1.00 64.19 114 GLY A C 1
ATOM 878 O O . GLY A 1 114 ? -17.256 -5.662 32.171 1.00 64.19 114 GLY A O 1
ATOM 879 N N . PRO A 1 115 ? -17.838 -3.515 32.513 1.00 64.06 115 PRO A N 1
ATOM 880 C CA . PRO A 1 115 ? -16.936 -2.964 31.508 1.00 64.06 115 PRO A CA 1
ATOM 881 C C . PRO A 1 115 ? -15.478 -3.352 31.792 1.00 64.06 115 PRO A C 1
ATOM 883 O O . PRO A 1 115 ? -14.905 -2.984 32.817 1.00 64.06 115 PRO A O 1
ATOM 886 N N . LYS A 1 116 ? -14.854 -4.083 30.862 1.00 67.94 116 LYS A N 1
ATOM 887 C CA . LYS A 1 116 ? -13.415 -4.375 30.904 1.00 67.94 116 LYS A CA 1
ATOM 888 C C . LYS A 1 116 ? -12.632 -3.196 30.330 1.00 67.94 116 LYS A C 1
ATOM 890 O O . LYS A 1 116 ? -13.006 -2.649 29.293 1.00 67.94 116 LYS A O 1
ATOM 895 N N . LYS A 1 117 ? -11.520 -2.829 30.978 1.00 69.75 117 LYS A N 1
ATOM 896 C CA . LYS A 1 117 ? -10.590 -1.810 30.469 1.00 69.75 117 LYS A CA 1
ATOM 897 C C . LYS A 1 117 ? -10.081 -2.243 29.092 1.00 69.75 117 LYS A C 1
ATOM 899 O O . LYS A 1 117 ? -9.490 -3.312 28.959 1.00 69.75 117 LYS A O 1
ATOM 904 N N . GLN A 1 118 ? -10.335 -1.423 28.079 1.00 73.44 118 GLN A N 1
ATOM 905 C CA . GLN A 1 118 ? -9.911 -1.700 26.713 1.00 73.44 118 GLN A CA 1
ATOM 906 C C . GLN A 1 118 ? -8.464 -1.242 26.524 1.00 73.44 118 GLN A C 1
ATOM 908 O O . GLN A 1 118 ? -8.122 -0.097 26.820 1.00 73.44 118 GLN A O 1
ATOM 913 N N . GLU A 1 119 ? -7.608 -2.140 26.041 1.00 81.25 119 GLU A N 1
ATOM 914 C CA . GLU A 1 119 ? -6.261 -1.779 25.607 1.00 81.25 119 GLU A CA 1
ATOM 915 C C . GLU A 1 119 ? -6.356 -1.117 24.229 1.00 81.25 119 GLU A C 1
ATOM 917 O O . GLU A 1 119 ? -6.869 -1.716 23.278 1.00 81.25 119 GLU A O 1
ATOM 922 N N . LEU A 1 120 ? -5.894 0.129 24.145 1.00 83.44 120 LEU A N 1
ATOM 923 C CA . LEU A 1 120 ? -5.828 0.894 22.906 1.00 83.44 120 LEU A CA 1
ATOM 924 C C . LEU A 1 120 ? -4.433 0.736 22.297 1.00 83.44 120 LEU A C 1
ATOM 926 O O . LEU A 1 120 ? -3.435 0.919 22.990 1.00 83.44 120 LEU A O 1
ATOM 930 N N . ILE A 1 121 ? -4.366 0.426 21.004 1.00 87.88 121 ILE A N 1
ATOM 931 C CA . ILE A 1 121 ? -3.138 0.500 20.212 1.00 87.88 121 ILE A CA 1
ATOM 932 C C . ILE A 1 121 ? -3.288 1.595 19.175 1.00 87.88 121 ILE A C 1
ATOM 934 O O . ILE A 1 121 ? -4.315 1.690 18.507 1.00 87.88 121 ILE A O 1
ATOM 938 N N . SER A 1 122 ? -2.216 2.345 18.981 1.00 90.00 122 SER A N 1
ATOM 939 C CA . SER A 1 122 ? -2.048 3.197 17.817 1.00 90.00 122 SER A CA 1
ATOM 940 C C . SER A 1 122 ? -1.695 2.365 16.581 1.00 90.00 122 SER A C 1
ATOM 942 O O . SER A 1 122 ? -0.751 1.573 16.612 1.00 90.00 122 SER A O 1
ATOM 944 N N . ARG A 1 123 ? -2.446 2.517 15.489 1.00 92.88 123 ARG A N 1
ATOM 945 C CA . ARG A 1 123 ? -2.186 1.850 14.205 1.00 92.88 123 ARG A CA 1
ATOM 946 C C . ARG A 1 123 ? -2.237 2.841 13.054 1.00 92.88 123 ARG A C 1
ATOM 948 O O . ARG A 1 123 ? -2.916 3.862 13.125 1.00 92.88 123 ARG A O 1
ATOM 955 N N . LYS A 1 124 ? -1.537 2.523 11.965 1.00 94.69 124 LYS A N 1
ATOM 956 C CA . LYS A 1 124 ? -1.570 3.294 10.717 1.00 94.69 124 LYS A CA 1
ATOM 957 C C . LYS A 1 124 ? -2.706 2.800 9.832 1.00 94.69 124 LYS A C 1
ATOM 959 O O . LYS A 1 124 ? -2.730 1.640 9.440 1.00 94.69 124 LYS A O 1
ATOM 964 N N . HIS A 1 125 ? -3.626 3.697 9.518 1.00 96.19 125 HIS A N 1
ATOM 965 C CA . HIS A 1 125 ? -4.806 3.462 8.699 1.00 96.19 125 HIS A CA 1
ATOM 966 C C . HIS A 1 125 ? -4.663 4.185 7.367 1.00 96.19 125 HIS A C 1
ATOM 968 O O . HIS A 1 125 ? -4.301 5.366 7.332 1.00 96.19 125 HIS A O 1
ATOM 974 N N . LEU A 1 126 ? -4.953 3.484 6.275 1.00 96.12 126 LEU A N 1
ATOM 975 C CA . LEU A 1 126 ? -4.802 4.019 4.930 1.00 96.12 126 LEU A CA 1
ATOM 976 C C . LEU A 1 126 ? -6.146 4.439 4.343 1.00 96.12 126 LEU A C 1
ATOM 978 O O . LEU A 1 126 ? -7.155 3.747 4.454 1.00 96.12 126 LEU A O 1
ATOM 982 N N . PHE A 1 127 ? -6.132 5.587 3.677 1.00 95.50 127 PHE A N 1
ATOM 983 C CA . PHE A 1 127 ? -7.262 6.151 2.951 1.00 95.50 127 PHE A CA 1
ATOM 984 C C . PHE A 1 127 ? -6.822 6.487 1.534 1.00 95.50 127 PHE A C 1
ATOM 986 O O . PHE A 1 127 ? -5.743 7.049 1.338 1.00 95.50 127 PHE A O 1
ATOM 993 N N . ALA A 1 128 ? -7.661 6.193 0.546 1.00 93.81 128 ALA A N 1
ATOM 994 C CA . ALA A 1 128 ? -7.395 6.601 -0.824 1.00 93.81 128 ALA A CA 1
ATOM 995 C C . ALA A 1 128 ? -7.389 8.133 -0.917 1.00 93.81 128 ALA A C 1
ATOM 997 O O . ALA A 1 128 ? -8.142 8.827 -0.227 1.00 93.81 128 ALA A O 1
ATOM 998 N N . ASN A 1 129 ? -6.523 8.672 -1.767 1.00 89.56 129 ASN A N 1
ATOM 999 C CA . ASN A 1 129 ? -6.453 10.099 -2.025 1.00 89.56 129 ASN A CA 1
ATOM 1000 C C . ASN A 1 129 ? -6.858 10.382 -3.471 1.00 89.56 129 ASN A C 1
ATOM 1002 O O . ASN A 1 129 ? -6.325 9.785 -4.402 1.00 89.56 129 ASN A O 1
ATOM 1006 N N . SER A 1 130 ? -7.758 11.347 -3.663 1.00 70.56 130 SER A N 1
ATOM 1007 C CA . SER A 1 130 ? -8.295 11.698 -4.982 1.00 70.56 130 SER A CA 1
ATOM 1008 C C . SER A 1 130 ? -7.227 12.137 -5.985 1.00 70.56 130 SER A C 1
ATOM 1010 O O . SER A 1 130 ? -7.424 11.972 -7.181 1.00 70.56 130 SER A O 1
ATOM 1012 N N . LYS A 1 131 ? -6.076 12.647 -5.525 1.00 70.00 131 LYS A N 1
ATOM 1013 C CA . LYS A 1 131 ? -4.968 13.038 -6.411 1.00 70.00 131 LYS A CA 1
ATOM 1014 C C . LYS A 1 131 ? -4.376 11.863 -7.199 1.00 70.00 131 LYS A C 1
ATOM 1016 O O . LYS A 1 131 ? -4.012 12.060 -8.349 1.00 70.00 131 LYS A O 1
ATOM 1021 N N . GLY A 1 132 ? -4.318 10.667 -6.610 1.00 60.81 132 GLY A N 1
ATOM 1022 C CA . GLY A 1 132 ? -3.746 9.486 -7.265 1.00 60.81 132 GLY A CA 1
ATOM 1023 C C . GLY A 1 132 ? -4.707 8.738 -8.190 1.00 60.81 132 GLY A C 1
ATOM 1024 O O . GLY A 1 132 ? -4.297 7.830 -8.900 1.00 60.81 132 GLY A O 1
ATOM 1025 N N . LEU A 1 133 ? -5.992 9.100 -8.194 1.00 59.97 133 LEU A N 1
ATOM 1026 C CA . LEU A 1 133 ? -7.004 8.455 -9.038 1.00 59.97 133 LEU A CA 1
ATOM 1027 C C . LEU A 1 133 ? -6.902 8.873 -10.512 1.00 59.97 133 LEU A C 1
ATOM 1029 O O . LEU A 1 133 ? -7.349 8.136 -11.381 1.00 59.97 133 LEU A O 1
ATOM 1033 N N . PHE A 1 134 ? -6.307 10.035 -10.794 1.00 60.56 134 PHE A N 1
ATOM 1034 C CA . PHE A 1 134 ? -6.176 10.580 -12.150 1.00 60.56 134 PHE A 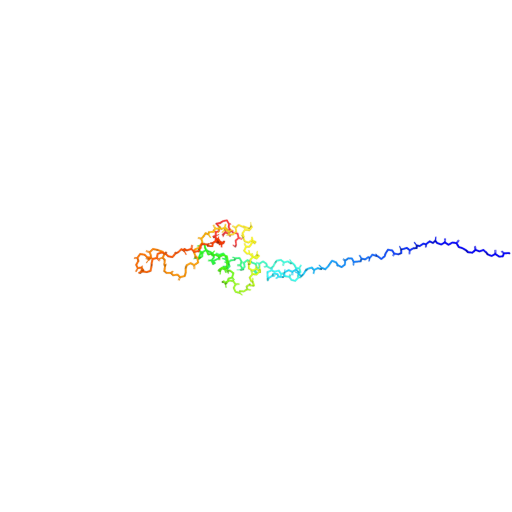CA 1
ATOM 1035 C C . PHE A 1 134 ? -4.840 10.238 -12.826 1.00 60.56 134 PHE A C 1
ATOM 1037 O O . PHE A 1 134 ? -4.622 10.636 -13.967 1.00 60.56 134 PHE A O 1
ATOM 1044 N N . THR A 1 135 ? -3.929 9.556 -12.124 1.00 59.72 135 THR A N 1
ATOM 1045 C CA . THR A 1 135 ? -2.548 9.316 -12.578 1.00 59.72 135 THR A CA 1
ATOM 1046 C C . THR A 1 135 ? -2.248 7.850 -12.913 1.00 59.72 135 THR A C 1
ATOM 1048 O O . THR A 1 135 ? -1.107 7.549 -13.264 1.00 59.72 135 THR A O 1
ATOM 1051 N N . LEU A 1 136 ? -3.238 6.950 -12.808 1.00 58.47 136 LEU A N 1
ATOM 1052 C CA . LEU A 1 136 ? -3.110 5.495 -13.016 1.00 58.47 136 LEU A CA 1
ATOM 1053 C C . LEU A 1 136 ? -3.670 4.995 -14.344 1.00 58.47 136 LEU A C 1
ATOM 1055 O O . LEU A 1 136 ? -4.646 5.584 -14.846 1.00 58.47 136 LEU A O 1
#

Secondary structure (DSSP, 8-state):
-------------------------PPPPTTB-TTS-B-HHHHHHHHHHHHHHHHHSTTEEHHHHHHH-TTS-HHHHHHHHHHHHHTTSEEEEEEEEE---SS-GGGGGGSSSPPPPPPEEEEEEEEE-GGGGG--

pLDDT: mean 80.18, std 19.33, range [32.56, 96.94]

Radius of gyration: 29.03 Å; chains: 1; bounding box: 117×25×50 Å

InterPro domains:
  IPR044210 Transcription factor Tfc3-like [PTHR15180] (25-118)

Sequence (136 aa):
MKSPSVTFGMSFGGETKESTCEKSPVPIYPWVNADGSINKVVFDGLVRRVLGTVMQNPGIPEDEIINLMDVLNPQSCRKLLELMRLDGYVKVREMMQTKFTGPPSLLNSLLITGPKKQELISRKHLFANSKGLFTL

Organism: Brassica napus (NCBI:txid3708)

Foldseek 3Di:
DDDDDDDDDDPPPPPPPPPPPVPDPDDDAPQADPVRDGNPVVLVVLLCVLLVVCAVPPFDFLVVSLVVPVVDHSVNSVVSVVVCVVVQQKDKDWDKDWPDPDDPPVCQVVDPDHDDDTDIDITITIHGGPVVVVVD